Protein AF-A0A4Y7SMT6-F1 (afdb_monomer_lite)

pLDDT: mean 89.39, std 9.3, range [45.59, 97.0]

Radius of gyration: 15.06 Å; chains: 1; bounding box: 32×35×34 Å

Structure (mmCIF, N/CA/C/O backbone):
data_AF-A0A4Y7SMT6-F1
#
_entry.id   AF-A0A4Y7SMT6-F1
#
loop_
_atom_site.group_PDB
_atom_site.id
_atom_site.type_symbol
_atom_site.label_atom_id
_atom_site.label_alt_id
_atom_site.label_comp_id
_atom_site.label_asym_id
_atom_site.label_entity_id
_atom_site.label_seq_id
_atom_site.pdbx_PDB_ins_code
_atom_site.Cartn_x
_atom_site.Cartn_y
_atom_site.Cartn_z
_atom_site.occupancy
_atom_site.B_iso_or_equiv
_atom_site.auth_seq_id
_atom_site.auth_comp_id
_atom_site.auth_asym_id
_atom_site.auth_atom_id
_atom_site.pdbx_PDB_model_num
ATOM 1 N N . MET A 1 1 ? -12.897 -24.162 12.937 1.00 61.34 1 MET A N 1
ATOM 2 C CA . MET A 1 1 ? -11.575 -23.564 12.618 1.00 61.34 1 MET A CA 1
ATOM 3 C C . MET A 1 1 ? -11.670 -22.300 11.753 1.00 61.34 1 MET A C 1
ATOM 5 O O . MET A 1 1 ? -10.977 -21.341 12.066 1.00 61.34 1 MET A O 1
ATOM 9 N N . ALA A 1 2 ? -12.502 -22.250 10.701 1.00 71.06 2 ALA A N 1
ATOM 10 C CA . ALA A 1 2 ? -12.638 -21.057 9.845 1.00 71.06 2 ALA A CA 1
ATOM 11 C C . ALA A 1 2 ? -13.283 -19.837 10.546 1.00 71.06 2 ALA A C 1
ATOM 13 O O . ALA A 1 2 ? -12.846 -18.709 10.336 1.00 71.06 2 ALA A O 1
ATOM 14 N N . THR A 1 3 ? -14.260 -20.067 11.427 1.00 85.75 3 THR A N 1
ATOM 15 C CA . THR A 1 3 ? -14.987 -19.027 12.181 1.00 85.75 3 THR A CA 1
ATOM 16 C C . THR A 1 3 ? -14.092 -18.256 13.155 1.00 85.75 3 THR A C 1
ATOM 18 O O . THR A 1 3 ? -14.038 -17.033 13.101 1.00 85.75 3 THR A O 1
ATOM 21 N N . LEU A 1 4 ? -13.281 -18.964 13.948 1.00 89.06 4 LEU A N 1
ATOM 22 C CA . LEU A 1 4 ? -12.364 -18.348 14.917 1.00 89.06 4 LEU A CA 1
ATOM 23 C C . LEU A 1 4 ? -11.318 -17.431 14.252 1.00 89.06 4 LEU A C 1
ATOM 25 O O . LEU A 1 4 ? -10.981 -16.372 14.773 1.00 89.06 4 LEU A O 1
ATOM 29 N N . ARG A 1 5 ? -10.807 -17.807 13.070 1.00 91.31 5 ARG A N 1
ATOM 30 C CA . ARG A 1 5 ? -9.867 -16.956 12.318 1.00 91.31 5 ARG A CA 1
ATOM 31 C C . ARG A 1 5 ? -10.524 -15.662 11.844 1.00 91.31 5 ARG A C 1
ATOM 33 O O . ARG A 1 5 ? -9.893 -14.611 11.913 1.00 91.31 5 ARG A O 1
ATOM 40 N N . ALA A 1 6 ? -11.764 -15.734 11.366 1.00 89.94 6 ALA A N 1
ATOM 41 C CA . ALA A 1 6 ? -12.495 -1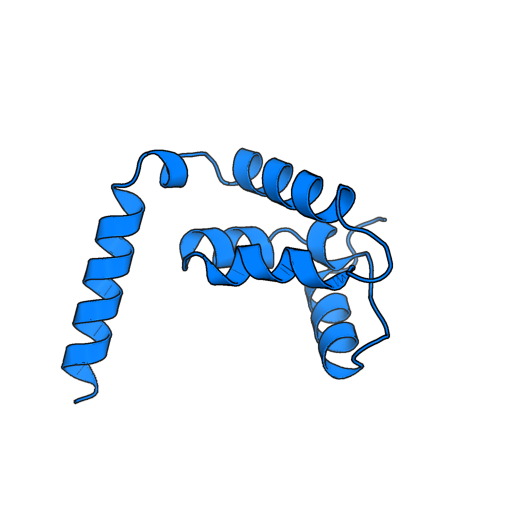4.557 10.913 1.00 89.94 6 ALA A CA 1
ATOM 42 C C . ALA A 1 6 ? -12.742 -13.567 12.065 1.00 89.94 6 ALA A C 1
ATOM 44 O O . ALA A 1 6 ? -12.520 -12.369 11.895 1.00 89.94 6 ALA A O 1
ATOM 45 N N . GLU A 1 7 ? -13.100 -14.068 13.249 1.00 94.25 7 GLU A N 1
ATOM 46 C CA . GLU A 1 7 ? -13.284 -13.251 14.456 1.00 94.25 7 GLU A CA 1
ATOM 47 C C . GLU A 1 7 ? -11.984 -12.570 14.903 1.00 94.25 7 GLU A C 1
ATOM 49 O O . GLU A 1 7 ? -11.973 -11.364 15.157 1.00 94.25 7 GLU A O 1
ATOM 54 N N . ILE A 1 8 ? -10.859 -13.297 14.915 1.00 93.81 8 ILE A N 1
ATOM 55 C CA . ILE A 1 8 ? -9.542 -12.716 15.229 1.00 93.81 8 ILE A CA 1
ATOM 56 C C . ILE A 1 8 ? -9.203 -11.582 14.253 1.00 93.81 8 ILE A C 1
ATOM 58 O O . ILE A 1 8 ? -8.767 -10.510 14.678 1.00 93.81 8 ILE A O 1
ATOM 62 N N . LEU A 1 9 ? -9.426 -11.784 12.950 1.00 90.75 9 LEU A N 1
ATOM 63 C CA . LEU A 1 9 ? -9.167 -10.760 11.934 1.00 90.75 9 LEU A CA 1
ATOM 64 C C . LEU A 1 9 ? -10.076 -9.536 12.101 1.00 90.75 9 LEU A C 1
ATOM 66 O O . LEU A 1 9 ? -9.615 -8.408 11.918 1.00 90.75 9 LEU A O 1
ATOM 70 N N . ALA A 1 10 ? -11.345 -9.733 12.463 1.00 91.12 10 ALA A N 1
ATOM 71 C CA . ALA A 1 10 ? -12.278 -8.641 12.726 1.00 91.12 10 ALA A CA 1
ATOM 72 C C . ALA A 1 10 ? -11.827 -7.795 13.927 1.00 91.12 10 ALA A C 1
ATOM 74 O O . ALA A 1 10 ? -11.751 -6.570 13.823 1.00 91.12 10 ALA A O 1
ATOM 75 N N . LEU A 1 11 ? -11.425 -8.439 15.028 1.00 93.62 11 LEU A N 1
ATOM 76 C CA . LEU A 1 11 ? -10.903 -7.760 16.218 1.00 93.62 11 LEU A CA 1
ATOM 77 C C . LEU A 1 11 ? -9.599 -7.010 15.932 1.00 93.62 11 LEU A C 1
ATOM 79 O O . LEU A 1 11 ? -9.423 -5.876 16.376 1.00 93.62 11 LEU A O 1
ATOM 83 N N . GLN A 1 12 ? -8.687 -7.605 15.159 1.00 91.31 12 GLN A N 1
ATOM 84 C CA . GLN A 1 12 ? -7.459 -6.934 14.730 1.00 91.31 12 GLN A CA 1
ATOM 85 C C . GLN A 1 12 ? -7.759 -5.710 13.859 1.00 91.31 12 GLN A C 1
ATOM 87 O O . GLN A 1 12 ? -7.156 -4.657 14.064 1.00 91.31 12 GLN A O 1
ATOM 92 N N . SER A 1 13 ? -8.710 -5.829 12.926 1.00 89.12 13 SER A N 1
ATOM 93 C CA . SER A 1 13 ? -9.153 -4.716 12.084 1.00 89.12 13 SER A CA 1
ATOM 94 C C . SER A 1 13 ? -9.744 -3.588 12.928 1.00 89.12 13 SER A C 1
ATOM 96 O O . SER A 1 13 ? -9.342 -2.441 12.763 1.00 89.12 13 SER A O 1
ATOM 98 N N . HIS A 1 14 ? -10.625 -3.907 13.879 1.00 90.94 14 HIS A N 1
ATOM 99 C CA . HIS A 1 14 ? -11.203 -2.922 14.792 1.00 90.94 14 HIS A CA 1
ATOM 100 C C . HIS A 1 14 ? -10.131 -2.255 15.663 1.00 90.94 14 HIS A C 1
ATOM 102 O O . HIS A 1 14 ? -10.063 -1.036 15.767 1.00 90.94 14 HIS A O 1
ATOM 108 N N . ARG A 1 15 ? -9.198 -3.028 16.224 1.00 93.56 15 ARG A N 1
ATOM 109 C CA . ARG A 1 15 ? -8.080 -2.464 16.991 1.00 93.56 15 ARG A CA 1
ATOM 110 C C . ARG A 1 15 ? -7.226 -1.516 16.149 1.00 93.56 15 ARG A C 1
ATOM 112 O O . ARG A 1 15 ? -6.723 -0.525 16.672 1.00 93.56 15 ARG A O 1
ATOM 119 N N . ASN A 1 16 ? -7.054 -1.807 14.861 1.00 92.56 16 ASN A N 1
ATOM 120 C CA . ASN A 1 16 ? -6.321 -0.937 13.953 1.00 92.56 16 ASN A CA 1
ATOM 121 C C . ASN A 1 16 ? -7.051 0.391 13.727 1.00 92.56 16 ASN A C 1
ATOM 123 O O . ASN A 1 16 ? -6.371 1.412 13.735 1.00 92.56 16 ASN A O 1
ATOM 127 N N . THR A 1 17 ? -8.384 0.427 13.612 1.00 89.44 17 THR A N 1
ATOM 128 C CA . THR A 1 17 ? -9.117 1.704 13.456 1.00 89.44 17 THR A CA 1
ATOM 129 C C . THR A 1 17 ? -8.993 2.610 14.685 1.00 89.44 17 THR A C 1
ATOM 131 O O . THR A 1 17 ? -9.038 3.833 14.573 1.00 89.44 17 THR A O 1
ATOM 134 N N . LEU A 1 18 ? -8.761 2.031 15.865 1.00 93.06 18 LEU A N 1
ATOM 135 C CA . LEU A 1 18 ? -8.551 2.793 17.096 1.00 93.06 18 LEU A CA 1
ATOM 136 C C . LEU A 1 18 ? -7.160 3.440 17.183 1.00 93.06 18 LEU A C 1
ATOM 138 O O . LEU A 1 18 ? -6.994 4.396 17.948 1.00 93.0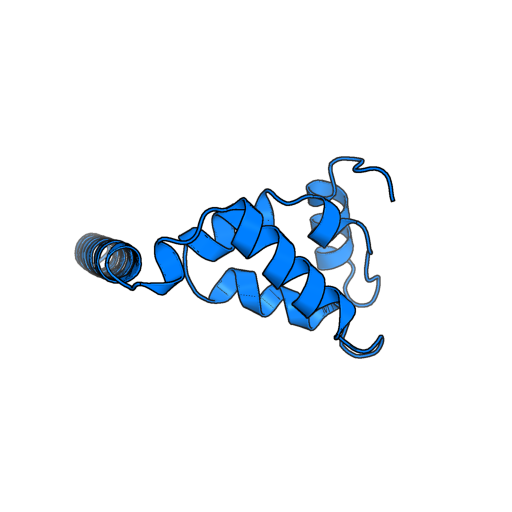6 18 LEU A O 1
ATOM 142 N N . ARG A 1 19 ? -6.167 2.957 16.418 1.00 93.56 19 ARG A N 1
ATOM 143 C CA . ARG A 1 19 ? -4.799 3.501 16.425 1.00 93.56 19 ARG A CA 1
ATOM 144 C C . ARG A 1 19 ? -4.782 4.912 15.819 1.00 93.56 19 ARG A C 1
ATOM 146 O O . ARG A 1 19 ? -5.315 5.083 14.727 1.00 93.56 19 ARG A O 1
ATOM 153 N N . PRO A 1 20 ? -4.110 5.897 16.449 1.00 94.44 20 PRO A N 1
ATOM 154 C CA . PRO A 1 20 ? -4.083 7.280 15.962 1.00 94.44 20 PRO A CA 1
ATOM 155 C C . PRO A 1 20 ? -3.648 7.424 14.501 1.00 94.44 20 PRO A C 1
ATOM 157 O O . PRO A 1 20 ? -4.269 8.169 13.753 1.00 94.44 20 PRO A O 1
ATOM 160 N N . ILE A 1 21 ? -2.642 6.656 14.072 1.00 93.38 21 ILE A N 1
ATOM 161 C CA . ILE A 1 21 ? -2.124 6.724 12.700 1.00 93.38 21 ILE A CA 1
ATOM 162 C C . ILE A 1 21 ? -3.177 6.350 11.649 1.00 93.38 21 ILE A C 1
ATOM 164 O O . ILE A 1 21 ? -3.216 6.944 10.582 1.00 93.38 21 ILE A O 1
ATOM 168 N N . ASN A 1 22 ? -4.093 5.431 11.964 1.00 93.31 22 ASN A N 1
ATOM 169 C CA . ASN A 1 22 ? -5.132 4.989 11.031 1.00 93.31 22 ASN A CA 1
ATOM 170 C C . ASN A 1 22 ? -6.347 5.925 10.991 1.00 93.31 22 ASN A C 1
ATOM 172 O O . ASN A 1 22 ? -7.298 5.641 10.273 1.00 93.31 22 ASN A O 1
ATOM 176 N N . ARG A 1 23 ? -6.324 7.028 11.748 1.00 90.06 23 ARG A N 1
ATOM 177 C CA . ARG A 1 23 ? -7.325 8.101 11.658 1.00 90.06 23 ARG A CA 1
ATOM 178 C C . ARG A 1 23 ? -6.941 9.172 10.641 1.00 90.06 23 ARG A C 1
ATOM 180 O O . ARG A 1 23 ? -7.721 10.092 10.41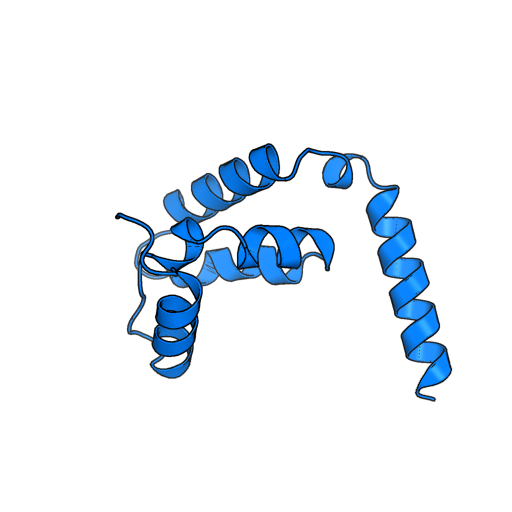9 1.00 90.06 23 ARG A O 1
ATOM 187 N N . LEU A 1 24 ? -5.741 9.081 10.064 1.00 93.88 24 LEU A N 1
ATOM 188 C CA . LEU A 1 24 ? -5.326 9.990 9.006 1.00 93.88 24 LEU A CA 1
ATOM 189 C C . LEU A 1 24 ? -6.194 9.772 7.753 1.00 93.88 24 LEU A C 1
ATOM 191 O O . LEU A 1 24 ? -6.523 8.619 7.433 1.00 93.88 24 LEU A O 1
ATOM 195 N N . PRO A 1 25 ? -6.539 10.856 7.038 1.00 94.25 25 PRO A N 1
ATOM 196 C CA . PRO A 1 25 ? -7.244 10.763 5.768 1.00 94.25 25 PRO A CA 1
ATOM 197 C C . PRO A 1 25 ? -6.468 9.932 4.727 1.00 94.25 25 PRO A C 1
ATOM 199 O O . PRO A 1 25 ? -5.229 9.909 4.757 1.00 94.25 25 PRO A O 1
ATOM 202 N N . PRO A 1 26 ? -7.164 9.263 3.791 1.00 95.00 26 PRO A N 1
ATOM 203 C CA . PRO A 1 26 ? -6.532 8.460 2.742 1.00 95.00 26 PRO A CA 1
ATOM 204 C C . PRO A 1 26 ? -5.593 9.274 1.836 1.00 95.00 26 PRO A C 1
ATOM 206 O O . PRO A 1 26 ? -4.610 8.731 1.331 1.00 95.00 26 PRO A O 1
ATOM 209 N N . GLU A 1 27 ? -5.828 10.576 1.671 1.00 95.19 27 GLU A N 1
ATOM 210 C CA . GLU A 1 27 ? -4.982 11.487 0.893 1.00 95.19 27 GLU A CA 1
ATOM 211 C C . GLU A 1 27 ? -3.600 11.641 1.537 1.00 95.19 27 GLU A C 1
ATOM 213 O O . GLU A 1 27 ? -2.579 11.620 0.854 1.00 95.19 27 GLU A O 1
ATOM 218 N N . ILE A 1 28 ? -3.551 11.728 2.870 1.00 97.00 28 ILE A N 1
ATOM 219 C CA . ILE A 1 28 ? -2.291 11.835 3.614 1.00 97.00 28 ILE A CA 1
ATOM 220 C C . ILE A 1 28 ? -1.496 10.537 3.491 1.00 97.00 28 ILE A C 1
ATOM 222 O O . ILE A 1 28 ? -0.292 10.571 3.246 1.00 97.00 28 ILE A O 1
ATOM 226 N N . PHE A 1 29 ? -2.167 9.389 3.594 1.00 96.56 29 PHE A N 1
ATOM 227 C CA . PHE A 1 29 ? -1.531 8.098 3.345 1.00 96.56 29 PHE A CA 1
ATOM 228 C C . PHE A 1 29 ? -1.013 7.965 1.917 1.00 96.56 29 PHE A C 1
ATOM 230 O O . PHE A 1 29 ? 0.104 7.494 1.734 1.00 96.56 29 PHE A O 1
ATOM 237 N N . SER A 1 30 ? -1.782 8.409 0.923 1.00 95.31 30 SER A N 1
ATOM 238 C CA . SER A 1 30 ? -1.363 8.381 -0.482 1.00 95.31 30 SER A CA 1
ATOM 239 C C . SER A 1 30 ? -0.072 9.177 -0.685 1.00 95.31 30 SER A C 1
ATOM 241 O O . SER A 1 30 ? 0.883 8.650 -1.250 1.00 95.31 30 SER A O 1
ATOM 243 N N . THR A 1 31 ? 0.009 10.383 -0.111 1.00 96.12 31 THR A N 1
ATOM 244 C CA . THR A 1 31 ? 1.230 11.205 -0.113 1.00 96.12 31 THR A CA 1
ATOM 245 C C . THR A 1 31 ? 2.397 10.499 0.576 1.00 96.12 31 THR A C 1
ATOM 247 O O . THR A 1 31 ? 3.490 10.439 0.024 1.00 96.12 31 THR A O 1
ATOM 250 N N . ILE A 1 32 ? 2.182 9.914 1.759 1.00 96.50 32 ILE A N 1
ATOM 251 C CA . ILE A 1 32 ? 3.230 9.174 2.479 1.00 96.50 32 ILE A CA 1
ATOM 252 C C . ILE A 1 32 ? 3.725 7.982 1.651 1.00 96.50 32 ILE A C 1
ATOM 254 O O . ILE A 1 32 ? 4.927 7.757 1.560 1.00 96.50 32 ILE A O 1
ATOM 258 N N . PHE A 1 33 ? 2.827 7.211 1.039 1.00 96.31 33 PHE A N 1
ATOM 259 C CA . PHE A 1 33 ? 3.203 6.054 0.225 1.00 96.31 33 PHE A CA 1
ATOM 260 C C . PHE A 1 33 ? 3.967 6.462 -1.032 1.00 96.31 33 PHE A C 1
ATOM 262 O O . PHE A 1 33 ? 4.893 5.753 -1.422 1.00 96.31 33 PHE A O 1
ATOM 269 N N . GLN A 1 34 ? 3.615 7.602 -1.629 1.00 94.62 34 GLN A N 1
ATOM 270 C CA . GLN A 1 34 ? 4.350 8.166 -2.754 1.00 94.62 34 GLN A CA 1
ATOM 271 C C . GLN A 1 34 ? 5.770 8.557 -2.328 1.00 94.62 34 GLN A C 1
ATOM 273 O O . GLN A 1 34 ? 6.724 8.115 -2.955 1.00 94.62 34 GLN A O 1
ATOM 278 N N . 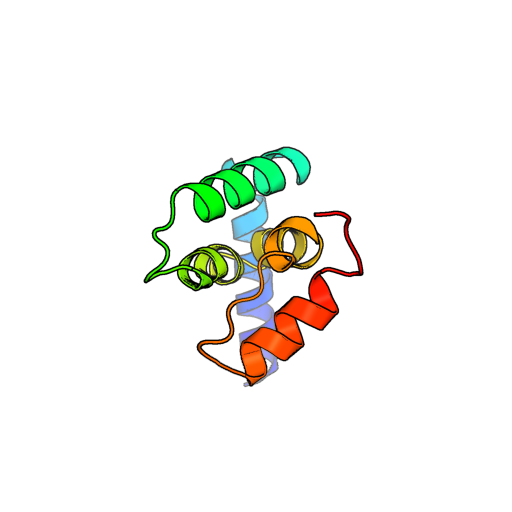LEU A 1 35 ? 5.925 9.242 -1.189 1.00 94.62 35 LEU A N 1
ATOM 279 C CA . LEU A 1 35 ? 7.243 9.564 -0.628 1.00 94.62 35 LEU A CA 1
ATOM 280 C C . LEU A 1 35 ? 8.078 8.309 -0.343 1.00 94.62 35 LEU A C 1
ATOM 282 O O . LEU A 1 35 ? 9.256 8.271 -0.674 1.00 94.62 35 LEU A O 1
ATOM 286 N N . VAL A 1 36 ? 7.469 7.260 0.223 1.00 94.00 36 VAL A N 1
ATOM 287 C CA . VAL A 1 36 ? 8.151 5.973 0.443 1.00 94.00 36 VAL A CA 1
ATOM 288 C C . VAL A 1 36 ? 8.624 5.376 -0.879 1.00 94.00 36 VAL A C 1
ATOM 290 O O . VAL A 1 36 ? 9.739 4.875 -0.945 1.00 94.00 36 VAL A O 1
ATOM 293 N N . LYS A 1 37 ? 7.792 5.410 -1.925 1.00 91.88 37 LYS A N 1
ATOM 294 C CA . LYS A 1 37 ? 8.148 4.912 -3.259 1.00 91.88 37 LYS A CA 1
ATOM 295 C C . LYS A 1 37 ? 9.283 5.722 -3.893 1.00 91.88 37 LYS A C 1
ATOM 297 O O . LYS A 1 37 ? 10.139 5.119 -4.533 1.00 91.88 37 LYS A O 1
ATOM 302 N N . ASP A 1 38 ? 9.282 7.038 -3.716 1.00 90.19 38 ASP A N 1
ATOM 303 C CA . ASP A 1 38 ? 10.256 7.946 -4.328 1.00 90.19 38 ASP A CA 1
ATOM 304 C C . ASP A 1 38 ? 11.626 7.916 -3.623 1.00 90.19 38 ASP A C 1
ATOM 306 O O . ASP A 1 38 ? 12.643 8.169 -4.262 1.00 90.19 38 ASP A O 1
ATOM 310 N N . ASP A 1 39 ? 11.671 7.557 -2.335 1.00 91.06 39 ASP A N 1
ATOM 311 C CA . ASP A 1 39 ? 12.912 7.403 -1.548 1.00 91.06 39 ASP A CA 1
ATOM 312 C C . ASP A 1 39 ? 13.642 6.069 -1.813 1.00 91.06 39 ASP A C 1
ATOM 314 O O . ASP A 1 39 ? 14.787 5.857 -1.412 1.00 91.06 39 ASP A O 1
ATOM 318 N N . ILE A 1 40 ? 12.986 5.135 -2.503 1.00 88.06 40 ILE A N 1
ATOM 319 C CA . ILE A 1 40 ? 13.526 3.803 -2.768 1.00 88.06 40 ILE A CA 1
ATOM 320 C C . ILE A 1 40 ? 14.485 3.815 -3.957 1.00 88.06 40 ILE A C 1
ATOM 322 O O . ILE A 1 40 ? 14.201 4.345 -5.031 1.00 88.06 40 ILE A O 1
ATOM 326 N N . THR A 1 41 ? 15.615 3.130 -3.787 1.00 84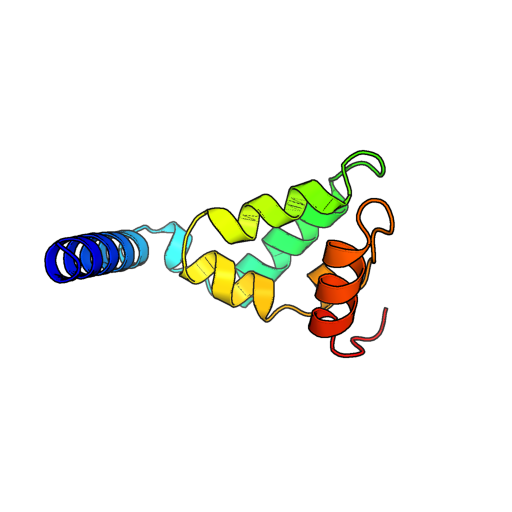.94 41 THR A N 1
ATOM 327 C CA . THR A 1 41 ? 16.597 2.949 -4.858 1.00 84.94 41 THR A CA 1
ATOM 328 C C . THR A 1 41 ? 16.054 2.087 -5.998 1.00 84.94 41 THR A C 1
ATOM 330 O O . THR A 1 41 ? 15.196 1.222 -5.815 1.00 84.94 41 THR A O 1
ATOM 333 N N . GLU A 1 42 ? 16.624 2.249 -7.190 1.00 77.25 42 GLU A N 1
ATOM 334 C CA . GLU A 1 42 ? 16.250 1.466 -8.372 1.00 77.25 42 GLU A CA 1
ATOM 335 C C . GLU A 1 42 ? 16.340 -0.057 -8.146 1.00 77.25 42 GLU A C 1
ATOM 337 O O . GLU A 1 42 ? 15.469 -0.815 -8.577 1.00 77.25 42 GLU A O 1
ATOM 342 N N . ALA A 1 43 ? 17.350 -0.506 -7.394 1.00 79.06 43 ALA A N 1
ATOM 343 C CA . ALA A 1 43 ? 17.539 -1.913 -7.037 1.00 79.06 43 ALA A CA 1
ATOM 344 C C . ALA A 1 43 ? 16.398 -2.473 -6.166 1.00 79.06 43 ALA A C 1
ATOM 346 O O . ALA A 1 43 ? 16.148 -3.678 -6.144 1.00 79.06 43 ALA A O 1
ATOM 347 N N . GLU A 1 44 ? 15.678 -1.599 -5.468 1.00 82.12 44 GLU A N 1
ATOM 348 C CA . GLU A 1 44 ? 14.633 -1.938 -4.512 1.00 82.12 44 GLU A CA 1
ATOM 349 C C . GLU A 1 44 ? 13.250 -1.472 -4.973 1.00 82.12 44 GLU A C 1
ATOM 351 O O . GLU A 1 44 ? 12.331 -1.457 -4.161 1.00 82.12 44 GLU A O 1
ATOM 356 N N . ARG A 1 45 ? 13.065 -1.148 -6.263 1.00 80.81 45 ARG A N 1
ATOM 357 C CA . ARG A 1 45 ? 11.871 -0.501 -6.854 1.00 80.81 45 ARG A CA 1
ATOM 358 C C . ARG A 1 45 ? 10.508 -1.099 -6.457 1.00 80.81 45 ARG A C 1
ATOM 360 O O . ARG A 1 45 ? 9.480 -0.442 -6.583 1.00 80.81 45 ARG A O 1
ATOM 367 N N . VAL A 1 46 ? 10.459 -2.342 -5.982 1.00 87.50 46 VAL A N 1
ATOM 368 C CA . VAL A 1 46 ? 9.225 -3.033 -5.552 1.00 87.50 46 VAL A CA 1
ATOM 369 C C . VAL A 1 46 ? 9.044 -3.090 -4.030 1.00 87.50 46 VAL A C 1
ATOM 371 O O . VAL A 1 46 ? 8.030 -3.585 -3.542 1.00 87.50 46 VAL A O 1
ATOM 374 N N . SER A 1 47 ? 10.006 -2.593 -3.254 1.00 90.56 47 SER A N 1
ATOM 375 C CA . SER A 1 47 ? 10.016 -2.685 -1.793 1.00 90.56 47 SER A CA 1
ATOM 376 C C . SER A 1 47 ? 8.939 -1.816 -1.135 1.00 90.56 47 SER A C 1
ATOM 378 O O . SER A 1 47 ? 8.443 -2.190 -0.070 1.00 90.56 47 SER A O 1
ATOM 380 N N . TRP A 1 48 ? 8.477 -0.750 -1.804 1.00 92.88 48 TRP A N 1
ATOM 381 C CA . TRP A 1 48 ? 7.357 0.079 -1.342 1.00 92.88 48 TRP A CA 1
ATOM 382 C C . TRP A 1 48 ? 6.073 -0.737 -1.176 1.00 92.88 48 TRP A C 1
ATOM 384 O O . TRP A 1 48 ? 5.250 -0.403 -0.329 1.00 92.88 48 TRP A O 1
ATOM 394 N N . ILE A 1 49 ? 5.913 -1.859 -1.897 1.00 93.69 49 ILE A N 1
ATOM 395 C CA . ILE A 1 49 ? 4.741 -2.745 -1.790 1.00 93.69 49 ILE A CA 1
ATOM 396 C C . ILE A 1 49 ? 4.528 -3.213 -0.345 1.00 93.69 49 ILE A C 1
ATOM 398 O O . ILE A 1 49 ? 3.390 -3.491 0.037 1.00 93.69 49 ILE A O 1
ATOM 402 N N . LYS A 1 50 ? 5.573 -3.225 0.499 1.00 94.44 50 LYS A N 1
ATOM 403 C CA . LYS A 1 50 ? 5.482 -3.507 1.941 1.00 94.44 50 LYS A CA 1
ATOM 404 C C . LYS A 1 50 ? 4.409 -2.670 2.654 1.00 94.44 50 LYS A C 1
ATOM 406 O O . LYS A 1 50 ? 3.776 -3.194 3.569 1.00 94.44 50 LYS A O 1
ATOM 411 N N . VAL A 1 51 ? 4.112 -1.442 2.208 1.00 95.56 51 VAL A N 1
ATOM 412 C CA . VAL A 1 51 ? 3.024 -0.625 2.791 1.00 95.56 51 VAL A CA 1
ATOM 413 C C . VAL A 1 51 ? 1.650 -1.299 2.654 1.00 95.56 51 VAL A C 1
ATOM 415 O O . VAL A 1 51 ? 0.811 -1.185 3.544 1.00 95.56 51 VAL A O 1
ATOM 418 N N . THR A 1 52 ? 1.447 -2.110 1.606 1.00 95.69 52 THR A N 1
ATOM 419 C CA . THR A 1 52 ? 0.213 -2.888 1.373 1.00 95.69 52 THR A CA 1
ATOM 420 C C . THR A 1 52 ? 0.054 -4.090 2.315 1.00 95.69 52 THR A C 1
ATOM 422 O O . THR A 1 52 ? -0.993 -4.745 2.318 1.00 95.69 52 THR A O 1
ATOM 425 N N . HIS A 1 53 ? 1.085 -4.403 3.107 1.00 94.38 53 HIS A N 1
ATOM 426 C CA . HIS A 1 53 ? 1.107 -5.531 4.040 1.00 94.38 53 HIS A CA 1
ATOM 427 C C . HIS A 1 53 ? 0.949 -5.109 5.509 1.00 94.38 53 HIS A C 1
ATOM 429 O O . HIS A 1 53 ? 0.820 -5.979 6.365 1.00 94.38 53 HIS A O 1
ATOM 435 N N . VAL A 1 54 ? 0.922 -3.805 5.815 1.00 93.88 54 VAL A N 1
ATOM 436 C CA . VAL A 1 54 ? 0.840 -3.299 7.198 1.00 93.88 54 VAL A CA 1
ATOM 437 C C . VAL A 1 54 ? -0.515 -3.613 7.833 1.00 93.88 54 VAL A C 1
ATOM 439 O O . VAL A 1 54 ? -0.596 -4.232 8.892 1.00 93.88 54 VAL A O 1
ATOM 442 N N . CYS A 1 55 ? -1.602 -3.187 7.192 1.00 92.94 55 CYS A N 1
ATOM 443 C CA . CYS A 1 55 ? -2.960 -3.525 7.603 1.00 92.94 55 CYS A CA 1
ATOM 444 C C . CYS A 1 55 ? -3.931 -3.417 6.421 1.00 92.94 55 CYS A C 1
ATOM 446 O O . CYS A 1 55 ? -3.571 -2.921 5.353 1.00 92.94 55 CYS A O 1
ATOM 448 N N . ARG A 1 56 ? -5.180 -3.863 6.617 1.00 91.69 56 ARG A N 1
ATOM 449 C CA . ARG A 1 56 ? -6.214 -3.825 5.572 1.00 91.69 56 ARG A CA 1
ATOM 450 C C . ARG A 1 56 ? -6.482 -2.404 5.057 1.00 91.69 56 ARG A C 1
ATOM 452 O O . ARG A 1 56 ? -6.537 -2.223 3.852 1.00 91.69 56 ARG A O 1
ATOM 459 N N . TYR A 1 57 ? -6.551 -1.416 5.948 1.00 93.94 57 TYR A N 1
ATOM 460 C CA . TYR A 1 57 ? -6.802 -0.020 5.573 1.00 93.94 57 TYR A CA 1
ATOM 461 C C . TYR A 1 57 ? -5.690 0.554 4.680 1.00 93.94 57 TYR A C 1
ATOM 463 O O . TYR A 1 57 ? -5.961 1.110 3.622 1.00 93.94 57 TYR A O 1
ATOM 471 N N . TRP A 1 58 ? -4.421 0.332 5.041 1.00 96.31 58 TRP A N 1
ATOM 472 C CA . TRP A 1 58 ? -3.279 0.782 4.230 1.00 96.31 58 TRP A CA 1
ATOM 473 C C . TRP A 1 58 ? -3.253 0.088 2.873 1.00 96.31 58 TRP A C 1
ATOM 475 O O . TRP A 1 58 ? -2.962 0.712 1.857 1.00 96.31 58 TRP A O 1
ATOM 485 N N . ARG A 1 59 ? -3.588 -1.207 2.856 1.00 95.75 59 ARG A N 1
ATOM 486 C CA . ARG A 1 59 ? -3.718 -1.981 1.626 1.00 95.75 59 ARG A CA 1
ATOM 487 C C . ARG A 1 59 ? -4.783 -1.393 0.708 1.00 95.75 59 ARG A C 1
ATOM 489 O O . ARG A 1 59 ? -4.509 -1.247 -0.472 1.00 95.75 59 ARG A O 1
ATOM 496 N N . GLU A 1 60 ? -5.967 -1.083 1.225 1.00 95.12 60 GLU A N 1
ATOM 497 C CA . GLU A 1 60 ? -7.062 -0.505 0.436 1.00 95.12 60 GLU A CA 1
ATOM 498 C C . GLU A 1 60 ? -6.644 0.827 -0.197 1.00 95.12 60 GLU A C 1
ATOM 500 O O . GLU A 1 60 ? -6.752 0.971 -1.412 1.00 95.12 60 GLU A O 1
ATOM 505 N N . ILE A 1 61 ? -6.047 1.732 0.585 1.00 95.94 61 ILE A N 1
ATOM 506 C CA . ILE A 1 61 ? -5.560 3.029 0.086 1.00 95.94 61 ILE A CA 1
ATOM 507 C C . ILE A 1 61 ? -4.476 2.844 -0.983 1.00 95.94 61 ILE A C 1
ATOM 509 O O . ILE A 1 61 ? -4.569 3.393 -2.077 1.00 95.94 61 ILE A O 1
ATOM 513 N N . ALA A 1 62 ? -3.449 2.042 -0.692 1.00 95.94 62 ALA A N 1
ATOM 514 C CA . ALA A 1 62 ? -2.330 1.848 -1.608 1.00 95.94 62 ALA A CA 1
ATOM 515 C C . ALA A 1 62 ? -2.745 1.138 -2.907 1.00 95.94 62 ALA A C 1
ATOM 517 O O . ALA A 1 62 ? -2.169 1.399 -3.960 1.00 95.94 62 ALA A O 1
ATOM 518 N N . LEU A 1 63 ? -3.723 0.228 -2.853 1.00 94.31 63 LEU A N 1
ATOM 519 C CA . LEU A 1 63 ? -4.251 -0.439 -4.044 1.00 94.31 63 LEU A CA 1
ATOM 520 C C . LEU A 1 63 ? -5.111 0.489 -4.907 1.00 94.31 63 LEU A C 1
ATOM 522 O O . LEU A 1 63 ? -5.137 0.294 -6.121 1.00 94.31 63 LEU A O 1
ATOM 526 N N . ASP A 1 64 ? -5.807 1.459 -4.309 1.00 92.69 64 ASP A N 1
ATOM 527 C CA . ASP A 1 64 ? -6.643 2.401 -5.058 1.00 92.69 64 ASP A CA 1
ATOM 528 C C . ASP A 1 64 ? -5.850 3.589 -5.630 1.00 92.69 64 ASP A C 1
ATOM 530 O O . ASP A 1 64 ? -6.235 4.168 -6.648 1.00 92.69 64 ASP A O 1
ATOM 534 N N . HIS A 1 65 ? -4.688 3.901 -5.047 1.00 93.31 65 HIS A N 1
ATOM 535 C CA . HIS A 1 65 ? -3.815 4.970 -5.522 1.00 93.31 65 HIS A CA 1
ATOM 536 C C . HIS A 1 65 ? -2.987 4.549 -6.754 1.00 93.31 65 HIS A C 1
ATOM 538 O O . HIS A 1 65 ? -1.865 4.048 -6.650 1.00 93.31 65 HIS A O 1
ATOM 544 N N . ALA A 1 66 ? -3.554 4.763 -7.945 1.00 92.75 66 ALA A N 1
ATOM 545 C CA . ALA A 1 66 ? -3.010 4.318 -9.232 1.00 92.75 66 ALA A CA 1
ATOM 546 C C . ALA A 1 66 ? -1.559 4.772 -9.513 1.00 92.75 66 ALA A C 1
ATOM 548 O O . ALA A 1 66 ? -0.773 3.992 -10.058 1.00 92.75 66 ALA A O 1
ATOM 549 N N . SER A 1 67 ? -1.169 5.978 -9.082 1.00 91.56 67 SER A N 1
ATOM 550 C CA . SER A 1 67 ? 0.188 6.527 -9.259 1.00 91.56 67 SER A CA 1
ATOM 551 C C . SER A 1 67 ? 1.284 5.696 -8.581 1.00 91.56 67 SER A C 1
ATOM 553 O O . SER A 1 67 ? 2.423 5.648 -9.052 1.00 91.56 67 SER A O 1
ATOM 555 N N . LEU A 1 68 ? 0.962 4.933 -7.529 1.00 92.50 68 LEU A N 1
ATOM 556 C CA . LEU A 1 68 ? 1.927 3.998 -6.937 1.00 92.50 68 LEU A CA 1
ATOM 557 C C . LEU A 1 68 ? 2.289 2.871 -7.910 1.00 92.50 68 LEU A C 1
ATOM 559 O O . LEU A 1 68 ? 3.428 2.407 -7.923 1.00 92.50 68 LEU A O 1
ATOM 563 N N . TRP A 1 69 ? 1.373 2.496 -8.801 1.00 93.38 69 TRP A N 1
ATOM 564 C CA . TRP A 1 69 ? 1.515 1.365 -9.717 1.00 93.38 69 TRP A CA 1
ATOM 565 C C . TRP A 1 69 ? 1.993 1.758 -11.126 1.00 93.38 69 TRP A C 1
ATOM 567 O O . TRP A 1 69 ? 2.245 0.869 -11.936 1.00 93.38 69 TRP A O 1
ATOM 577 N N . SER A 1 70 ? 2.151 3.055 -11.428 1.00 90.38 70 SER A N 1
ATOM 578 C CA . SER A 1 70 ? 2.516 3.555 -12.769 1.00 90.38 70 SER A CA 1
ATOM 579 C C . SER A 1 70 ? 3.976 3.303 -13.175 1.00 90.38 70 SER A C 1
ATOM 581 O O . SER A 1 70 ? 4.259 3.108 -14.355 1.00 90.38 70 SER A O 1
ATOM 583 N N . ASN A 1 71 ? 4.906 3.246 -12.214 1.00 88.12 71 ASN A N 1
ATOM 584 C CA . ASN A 1 71 ? 6.316 2.936 -12.478 1.00 88.12 71 ASN A CA 1
ATOM 585 C C . ASN A 1 71 ? 6.529 1.414 -12.458 1.00 88.12 71 ASN A C 1
ATOM 587 O O . ASN A 1 71 ? 6.766 0.817 -11.404 1.00 88.12 71 ASN A O 1
ATOM 591 N N . ILE A 1 72 ? 6.383 0.783 -13.624 1.00 88.75 72 ILE A N 1
ATOM 592 C CA . ILE A 1 72 ? 6.401 -0.675 -13.769 1.00 88.75 72 ILE A CA 1
ATOM 593 C C . ILE A 1 72 ? 7.834 -1.207 -13.613 1.00 88.75 72 ILE A C 1
ATOM 595 O O . ILE A 1 72 ? 8.763 -0.786 -14.303 1.00 88.75 72 ILE A O 1
ATOM 599 N N . SER A 1 73 ? 8.012 -2.174 -12.711 1.00 88.00 73 SER A N 1
ATOM 600 C CA . SER A 1 73 ? 9.237 -2.973 -12.615 1.00 88.00 73 SER A CA 1
ATOM 601 C C . SER A 1 73 ? 9.083 -4.265 -13.413 1.00 88.00 73 SER A C 1
ATOM 603 O O . SER A 1 73 ? 8.130 -5.014 -13.205 1.00 88.00 73 SER A O 1
ATOM 605 N N . PHE A 1 74 ? 10.046 -4.554 -14.290 1.00 88.12 74 PHE A N 1
ATOM 606 C CA . PHE A 1 74 ? 10.061 -5.767 -15.119 1.00 88.12 74 PHE A CA 1
ATOM 607 C C . PHE A 1 74 ? 10.877 -6.918 -14.514 1.00 88.12 74 PHE A C 1
ATOM 609 O O . PHE A 1 74 ? 10.989 -7.972 -15.132 1.00 88.12 74 PHE A O 1
ATOM 616 N N . ILE A 1 75 ? 11.404 -6.749 -13.294 1.00 86.50 75 ILE A N 1
ATOM 617 C CA . ILE A 1 75 ? 12.195 -7.778 -12.594 1.00 86.50 75 ILE A CA 1
ATOM 618 C C . ILE A 1 75 ? 11.364 -9.052 -12.374 1.00 86.50 75 ILE A C 1
ATOM 620 O O . ILE A 1 75 ? 11.884 -10.160 -12.471 1.00 86.50 75 ILE A O 1
ATOM 624 N N . HIS A 1 76 ? 10.063 -8.904 -12.103 1.00 87.00 76 HIS A N 1
ATOM 625 C CA . HIS A 1 76 ? 9.147 -10.026 -11.909 1.00 87.00 76 HIS A CA 1
ATOM 626 C C . HIS A 1 76 ? 7.921 -9.887 -12.833 1.00 87.00 76 HIS A C 1
ATOM 628 O O . HIS A 1 76 ? 7.046 -9.064 -12.549 1.00 87.00 76 HIS A O 1
ATOM 634 N N . PRO A 1 77 ? 7.796 -10.690 -13.911 1.00 89.75 77 PRO A N 1
ATOM 635 C CA . PRO A 1 77 ? 6.744 -10.530 -14.924 1.00 89.75 77 PRO A CA 1
ATOM 636 C C . PRO A 1 77 ? 5.314 -10.538 -14.371 1.00 89.75 77 PRO A C 1
ATOM 638 O O . PRO A 1 77 ? 4.481 -9.737 -14.788 1.00 89.75 77 PRO A O 1
ATOM 641 N N . GLU A 1 78 ? 5.023 -11.391 -13.385 1.00 91.06 78 GLU A N 1
ATOM 642 C CA . GLU A 1 78 ? 3.690 -11.425 -12.763 1.00 91.06 78 GLU A CA 1
ATOM 643 C C . GLU A 1 78 ? 3.382 -10.151 -11.972 1.00 91.06 78 GLU A C 1
ATOM 645 O O . GLU A 1 78 ? 2.244 -9.684 -11.954 1.00 91.06 78 GLU A O 1
ATOM 650 N N . LEU A 1 79 ? 4.399 -9.539 -11.361 1.00 88.94 79 LEU A N 1
ATOM 651 C CA . LEU A 1 79 ? 4.215 -8.274 -10.665 1.00 88.94 79 LEU A CA 1
ATOM 652 C C . LEU A 1 79 ? 4.038 -7.135 -11.670 1.00 88.94 79 LEU A C 1
ATOM 654 O O . LEU A 1 79 ? 3.170 -6.294 -11.464 1.00 88.94 79 LEU A O 1
ATOM 658 N N . ALA A 1 80 ? 4.780 -7.149 -12.780 1.00 91.31 80 ALA A N 1
ATOM 659 C CA . ALA A 1 80 ? 4.621 -6.179 -13.860 1.00 91.31 80 ALA A CA 1
ATOM 660 C C . ALA A 1 80 ? 3.186 -6.178 -14.416 1.00 91.31 80 ALA A C 1
ATOM 662 O O . ALA A 1 80 ? 2.584 -5.116 -14.564 1.00 91.31 80 ALA A O 1
ATOM 663 N N . LYS A 1 81 ? 2.596 -7.364 -14.637 1.00 92.06 81 LYS A N 1
ATOM 664 C CA . LYS A 1 81 ? 1.183 -7.509 -15.037 1.00 92.06 81 LYS A CA 1
ATOM 665 C C . LYS A 1 81 ? 0.240 -6.882 -14.013 1.00 92.06 81 LYS A C 1
ATOM 667 O O . LYS A 1 81 ? -0.661 -6.128 -14.370 1.00 92.06 81 LYS A O 1
ATOM 672 N N . VAL A 1 82 ? 0.454 -7.175 -12.731 1.00 91.81 82 VAL A N 1
ATOM 673 C CA . VAL A 1 82 ? -0.363 -6.635 -11.639 1.00 91.81 82 VAL A CA 1
ATOM 674 C C . VAL A 1 82 ? -0.233 -5.110 -11.534 1.00 91.81 82 VAL A C 1
ATOM 676 O O . VAL A 1 82 ? -1.241 -4.431 -11.342 1.00 91.81 82 VAL A O 1
ATOM 679 N N . MET A 1 83 ? 0.977 -4.568 -11.684 1.00 91.75 83 MET A N 1
ATOM 680 C CA . MET A 1 83 ? 1.242 -3.127 -11.703 1.00 91.75 83 MET A CA 1
ATOM 681 C C . MET A 1 83 ? 0.539 -2.450 -12.875 1.00 91.75 83 MET A C 1
ATOM 683 O O . MET A 1 83 ? -0.182 -1.481 -12.668 1.00 91.75 83 MET A O 1
ATOM 687 N N . HIS A 1 84 ? 0.651 -3.023 -14.072 1.00 91.06 84 HIS A N 1
ATOM 688 C CA . HIS A 1 84 ? -0.041 -2.534 -15.259 1.00 91.06 84 HIS A CA 1
ATOM 689 C C . HIS A 1 84 ? -1.567 -2.494 -15.073 1.00 91.06 84 HIS A C 1
ATOM 691 O O . HIS A 1 84 ? -2.208 -1.504 -15.404 1.00 91.06 84 HIS A O 1
ATOM 697 N N . ILE A 1 85 ? -2.167 -3.546 -14.504 1.00 90.88 85 ILE A N 1
ATOM 698 C CA . ILE A 1 85 ? -3.616 -3.573 -14.236 1.00 90.88 85 ILE A CA 1
ATOM 699 C C . ILE A 1 85 ? -4.017 -2.467 -13.245 1.00 90.88 85 ILE A C 1
ATOM 701 O O . ILE A 1 85 ? -5.070 -1.849 -13.394 1.00 90.88 85 ILE A O 1
ATOM 705 N N . ARG A 1 86 ? -3.194 -2.210 -12.224 1.00 89.94 86 ARG A N 1
ATOM 706 C CA . ARG A 1 86 ? -3.512 -1.265 -11.141 1.00 89.94 86 ARG A CA 1
ATOM 707 C C . ARG A 1 86 ? -3.163 0.182 -11.440 1.00 89.94 86 ARG A C 1
ATOM 709 O O . ARG A 1 86 ? -3.720 1.063 -10.793 1.00 89.94 86 ARG A O 1
ATOM 716 N N . SER A 1 87 ? -2.304 0.439 -12.419 1.00 90.62 87 SER A N 1
ATOM 717 C CA . SER A 1 87 ? -1.997 1.806 -12.828 1.0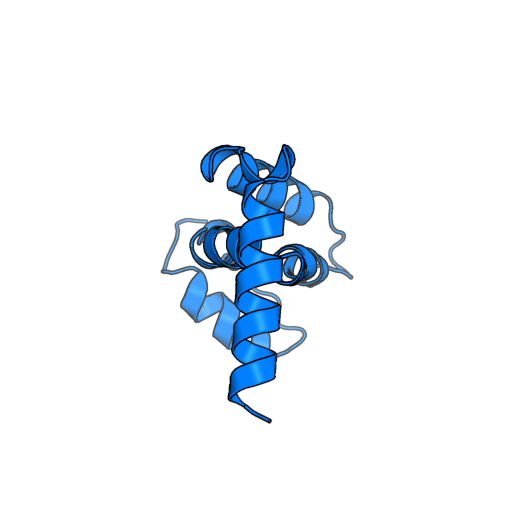0 90.62 87 SER A CA 1
ATOM 718 C C . SER A 1 87 ? -3.187 2.494 -13.499 1.00 90.62 87 SER A C 1
ATOM 720 O O . SER A 1 87 ? -3.153 3.709 -13.613 1.00 90.62 87 SER A O 1
ATOM 722 N N . LYS A 1 88 ? -4.246 1.763 -13.904 1.00 81.50 88 LYS A N 1
ATOM 723 C CA . LYS A 1 88 ? -5.519 2.297 -14.446 1.00 81.50 88 LYS A CA 1
ATOM 724 C C . LYS A 1 88 ? -5.337 3.380 -15.536 1.00 81.50 88 LYS A C 1
ATOM 726 O O . LYS A 1 88 ? -6.184 4.256 -15.666 1.00 81.50 88 LYS A O 1
ATOM 731 N N . ILE A 1 89 ? -4.252 3.333 -16.321 1.00 65.50 89 ILE A N 1
ATOM 732 C CA . ILE A 1 89 ? -3.890 4.387 -17.299 1.00 65.50 89 ILE A CA 1
ATOM 733 C C . ILE A 1 89 ? -3.757 5.778 -16.632 1.00 65.50 89 ILE A C 1
ATOM 735 O O . ILE A 1 89 ? -4.062 6.809 -17.226 1.00 65.50 89 ILE A O 1
ATOM 739 N N . SER A 1 90 ? -3.323 5.824 -15.372 1.00 55.56 90 SER A N 1
ATOM 740 C CA . SER A 1 90 ? -2.981 7.073 -14.696 1.00 55.56 90 SER A CA 1
ATOM 741 C C . SER A 1 90 ? -1.898 7.779 -15.514 1.00 55.56 90 SER A C 1
ATOM 743 O O . SER A 1 90 ? -0.902 7.125 -15.847 1.00 55.56 90 SER A O 1
ATOM 745 N N . PRO A 1 91 ? -2.068 9.070 -15.855 1.00 51.09 91 PRO A N 1
ATOM 746 C CA . PRO A 1 91 ? -1.020 9.819 -16.529 1.00 51.09 91 PRO A CA 1
ATOM 747 C C . PRO A 1 91 ? 0.245 9.782 -15.665 1.00 51.09 91 PRO A C 1
ATOM 749 O O . PRO A 1 91 ? 0.165 9.902 -14.438 1.00 51.09 91 PRO A O 1
ATOM 752 N N . LEU A 1 92 ? 1.367 9.495 -16.330 1.00 45.59 92 LEU A N 1
ATOM 753 C CA . LEU A 1 92 ? 2.712 9.504 -15.757 1.00 45.59 92 LEU A CA 1
ATOM 754 C C . LEU A 1 92 ? 3.089 10.909 -15.288 1.00 45.59 92 LEU A C 1
ATOM 756 O O . LEU A 1 92 ? 2.753 11.871 -16.016 1.00 45.59 92 LEU A O 1
#

InterPro domains:
  IPR001810 F-box domain [PF12937] (21-74)
  IPR036047 F-box-like domain superfamily [SSF81383] (14-74)

Foldseek 3Di:
DVVVVVVVLVVVQVVLCVDPVVPDDLVVLLVVLVVVQVPDDPVCNCVSCVLLVPHVSSVVSCQQNLVNLPPADPPDVVSSVVSVVSNVPPPD

Organism: Coprinellus micaceus (NCBI:txid71717)

Sequence (92 aa):
MATLRAEILALQSHRNTLRPINRLPPEIFSTIFQLVKDDITEAERVSWIKVTHVCRYWREIALDHASLWSNISFIHPELAKVMHIRSKISPL

Secondary structure (DSSP, 8-state):
-HHHHHHHHHHHHHHHHHSGGGGS-HHHHHHHHHHHHHTS-GGGTTGGGGGGGS-HHHHHHHHH-HHHHSS---SSHHHHHHHHHHTTT---